Protein AF-A0A455UL44-F1 (afdb_monomer_lite)

pLDDT: mean 87.54, std 9.6, range [45.81, 96.44]

Secondary structure (DSSP, 8-state):
--HHHHTS-------TTSSHHHHHHHHHHHHHHTT-------SS--HHHHHHHHHHHHHTT-GGG-----SS-GGGS----TTSSS-HHHHHHHHHTTSPP-TT-TTHHHHHHHHHHHHHHHHHHHHHTT----HHHHHHHHH-HHHHHGGG-

Foldseek 3Di:
DPVVVVVDDDDDDDDPPPCPLVVVLVVCLVCLLVVHDDDDDDPPPDVVSVVSVCVSCVVSVNNVVDAADDPPCVVPHDDDAQQQDDQLLVSLVVVLVVDDDPPPDPCRVVVSVVSSVVSSVVSNLVVVLVDGDGPVLVVCVVVDPVSVVVSPD

Organism: NCBI:txid115553

InterPro domains:
  IPR027417 P-loop containing nucleoside triphosphate hydrolase [G3DSA:3.40.50.300] (1-124)
  IPR027417 P-loop containing nucleoside triphosphate hydrolase [SSF52540] (7-144)

Radius of gyration: 20.89 Å; chains: 1; bounding box: 44×40×48 Å

Sequence (153 aa):
MPDILGQRHTAIVGQSGVGKTTLGEYILWQQTARGRGWLFIDAKIDRDTRDHLAYMAKVTGREDELYIIDVSDPDNANTYNPVLHGDPDEVASRLMNLIPSAENNPGADHYRQSANHALTVIIAALQASGQLYHFGDLSILLQSDRALENLRE

Structure (mmCIF, N/CA/C/O backbone):
data_AF-A0A455UL44-F1
#
_entry.id   AF-A0A455UL44-F1
#
loop_
_atom_site.group_PDB
_atom_site.id
_atom_site.type_symbol
_atom_site.label_atom_id
_atom_site.label_alt_id
_atom_site.label_comp_id
_atom_site.label_asym_id
_atom_site.label_entity_id
_atom_site.label_seq_id
_atom_site.pdbx_PDB_ins_code
_atom_site.Cartn_x
_atom_site.Cartn_y
_atom_site.Cartn_z
_atom_site.occupancy
_atom_site.B_iso_or_equiv
_atom_site.auth_seq_id
_atom_site.auth_comp_id
_atom_site.auth_asym_id
_atom_site.auth_atom_id
_atom_site.pdbx_PDB_model_num
ATOM 1 N N . MET A 1 1 ? -19.144 9.407 13.818 1.00 71.00 1 MET A N 1
ATOM 2 C CA . MET A 1 1 ? -19.036 10.470 12.809 1.00 71.00 1 MET A CA 1
ATOM 3 C C . MET A 1 1 ? -20.336 10.566 12.012 1.00 71.00 1 MET A C 1
ATOM 5 O O . MET A 1 1 ? -20.812 9.541 11.526 1.00 71.00 1 MET A O 1
ATOM 9 N N . PRO A 1 2 ? -20.957 11.756 11.934 1.00 79.56 2 PRO A N 1
ATOM 10 C CA . PRO A 1 2 ? -22.079 12.022 11.030 1.00 79.56 2 PRO A CA 1
ATOM 11 C C . PRO A 1 2 ? -21.722 11.672 9.580 1.00 79.56 2 PRO A C 1
ATOM 13 O O . PRO A 1 2 ? -20.590 11.916 9.162 1.00 79.56 2 PRO A O 1
ATOM 16 N N . ASP A 1 3 ? -22.670 11.140 8.804 1.00 82.50 3 ASP A N 1
ATOM 17 C CA . ASP A 1 3 ? -22.384 10.646 7.446 1.00 82.50 3 ASP A CA 1
ATOM 18 C C . ASP A 1 3 ? -21.855 11.738 6.504 1.00 82.50 3 ASP A C 1
ATOM 20 O O . ASP A 1 3 ? -20.967 11.468 5.701 1.00 82.50 3 ASP A O 1
ATOM 24 N N . ILE A 1 4 ? -22.304 12.989 6.662 1.00 82.69 4 ILE A N 1
ATOM 25 C CA . ILE A 1 4 ? -21.822 14.120 5.851 1.00 82.69 4 ILE A CA 1
ATOM 26 C C . ILE A 1 4 ? -20.322 14.385 6.020 1.00 82.69 4 ILE A C 1
ATOM 28 O O . ILE A 1 4 ? -19.652 14.800 5.077 1.00 82.69 4 ILE A O 1
ATOM 32 N N . LEU A 1 5 ? -19.781 14.128 7.214 1.00 79.62 5 LEU A N 1
ATOM 33 C CA . LEU A 1 5 ? -18.349 14.252 7.458 1.00 79.62 5 LEU A CA 1
ATOM 34 C C . LEU A 1 5 ? -17.603 13.035 6.900 1.00 79.62 5 LEU A C 1
ATOM 36 O O . LEU A 1 5 ? -16.479 13.184 6.441 1.00 79.62 5 LEU A O 1
ATOM 40 N N . GLY A 1 6 ? -18.231 11.851 6.878 1.00 79.50 6 GLY A N 1
ATOM 41 C CA . GLY A 1 6 ? -17.651 10.612 6.327 1.00 79.50 6 GLY A CA 1
ATOM 42 C C . GLY A 1 6 ? -17.380 10.662 4.829 1.00 79.50 6 GLY A C 1
ATOM 43 O O . GLY A 1 6 ? -16.550 9.911 4.335 1.00 79.50 6 GLY A O 1
ATOM 44 N N . GLN A 1 7 ? -18.052 11.565 4.121 1.00 86.44 7 GLN A N 1
ATOM 45 C CA . GLN A 1 7 ? -17.873 11.784 2.687 1.00 86.44 7 GLN A CA 1
ATOM 46 C C . GLN A 1 7 ? -16.780 12.815 2.365 1.00 86.44 7 GLN A C 1
ATOM 48 O O . GLN A 1 7 ? -16.536 13.101 1.196 1.00 86.44 7 GLN A O 1
ATOM 53 N N . ARG A 1 8 ? -16.135 13.410 3.379 1.00 89.44 8 ARG A N 1
ATOM 54 C CA . ARG A 1 8 ? -15.094 14.430 3.207 1.00 89.44 8 ARG A CA 1
ATOM 55 C C . ARG A 1 8 ? -13.781 13.983 3.836 1.00 89.44 8 ARG A C 1
ATOM 57 O O . ARG A 1 8 ? -13.761 13.296 4.856 1.00 89.44 8 ARG A O 1
ATOM 64 N N . HIS A 1 9 ? -12.672 14.445 3.266 1.00 92.12 9 HIS A N 1
ATOM 65 C CA . HIS A 1 9 ? -11.368 14.294 3.902 1.00 92.12 9 HIS A CA 1
ATOM 66 C C . HIS A 1 9 ? -11.336 15.071 5.220 1.00 92.12 9 HIS A C 1
ATOM 68 O O . HIS A 1 9 ? -11.759 16.226 5.285 1.00 92.12 9 HIS A O 1
ATOM 74 N N . THR A 1 10 ? -10.840 14.421 6.271 1.00 91.12 10 THR A N 1
ATOM 75 C CA . THR A 1 10 ? -10.772 14.982 7.622 1.00 91.12 10 THR A CA 1
ATOM 76 C C . THR A 1 10 ? -9.350 14.846 8.148 1.00 91.12 10 THR A C 1
ATOM 78 O O . THR A 1 10 ? -8.795 13.750 8.151 1.00 91.12 10 THR A O 1
ATOM 81 N N . ALA A 1 11 ? -8.774 15.953 8.615 1.00 92.25 11 ALA A N 1
ATOM 82 C CA . ALA A 1 11 ? -7.482 15.963 9.289 1.00 92.25 11 ALA A CA 1
ATOM 83 C C . ALA A 1 11 ? -7.686 15.945 10.811 1.00 92.25 11 ALA A C 1
ATOM 85 O O . ALA A 1 11 ? -8.375 16.805 11.358 1.00 92.25 11 ALA A O 1
ATOM 86 N N . ILE A 1 12 ? -7.070 14.978 11.494 1.00 90.44 12 ILE A N 1
ATOM 87 C CA . ILE A 1 12 ? -7.070 14.874 12.959 1.00 90.44 12 ILE A CA 1
ATOM 88 C C . ILE A 1 12 ? -5.671 15.242 13.453 1.00 90.44 12 ILE A C 1
ATOM 90 O O . ILE A 1 12 ? -4.709 14.511 13.221 1.00 90.44 12 ILE A O 1
ATOM 94 N N . VAL A 1 13 ? -5.554 16.381 14.135 1.00 93.38 13 VAL A N 1
ATOM 95 C CA . VAL A 1 13 ? -4.267 16.945 14.567 1.00 93.38 13 VAL A CA 1
ATOM 96 C C . VAL A 1 13 ? -4.168 16.926 16.089 1.00 93.38 13 VAL A C 1
ATOM 98 O O . VAL A 1 13 ? -5.112 17.275 16.790 1.00 93.38 13 VAL A O 1
ATOM 101 N N . GLY A 1 14 ? -3.010 16.524 16.608 1.00 92.31 14 GLY A N 1
ATOM 102 C CA . GLY A 1 14 ? -2.736 16.489 18.042 1.00 92.31 14 GLY A CA 1
ATOM 103 C C . GLY A 1 14 ? -1.363 15.892 18.351 1.00 92.31 14 GLY A C 1
ATOM 104 O O . GLY A 1 14 ? -0.797 15.160 17.536 1.00 92.31 14 GLY A O 1
ATOM 105 N N . GLN A 1 15 ? -0.818 16.173 19.53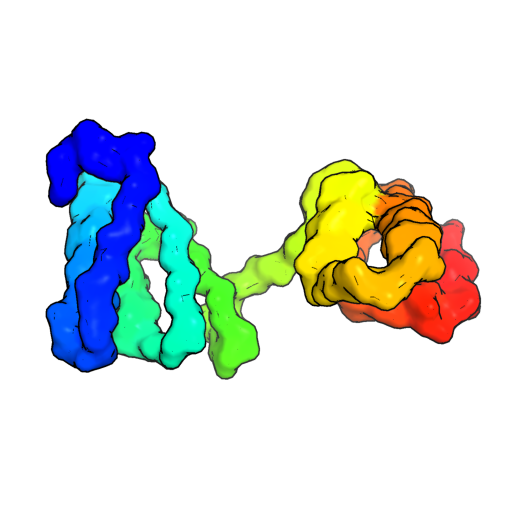5 1.00 92.25 15 GLN A N 1
ATOM 106 C CA . GLN A 1 15 ? 0.485 15.652 19.973 1.00 92.25 15 GLN A CA 1
ATOM 107 C C . GLN A 1 15 ? 0.462 14.119 20.166 1.00 92.25 15 GLN A C 1
ATOM 109 O O . GLN A 1 15 ? -0.598 13.492 20.207 1.00 92.25 15 GLN A O 1
ATOM 114 N N . SER A 1 16 ? 1.625 13.462 20.215 1.00 88.44 16 SER A N 1
ATOM 115 C CA . SER A 1 16 ? 1.704 12.045 20.609 1.00 88.44 16 SER A CA 1
ATOM 116 C C . SER A 1 16 ? 1.072 11.829 21.992 1.00 88.44 16 SER A C 1
ATOM 118 O O . SER A 1 16 ? 1.220 12.676 22.868 1.00 88.44 16 SER A O 1
ATOM 120 N N . GLY A 1 17 ? 0.349 10.722 22.175 1.00 86.88 17 GLY A N 1
ATOM 121 C CA . GLY A 1 17 ? -0.293 10.372 23.451 1.00 86.88 17 GLY A CA 1
ATOM 122 C C . GLY A 1 17 ? -1.673 10.990 23.710 1.00 86.88 17 GLY A C 1
ATOM 123 O O . GLY A 1 17 ? -2.325 10.599 24.666 1.00 86.88 17 GLY A O 1
ATOM 124 N N . VAL A 1 18 ? -2.178 11.888 22.853 1.00 92.12 18 VAL A N 1
ATOM 125 C CA . VAL A 1 18 ? -3.504 12.526 23.057 1.00 92.12 18 VAL A CA 1
ATOM 126 C C . VAL A 1 18 ? -4.698 11.681 22.578 1.00 92.12 18 VAL A C 1
ATOM 128 O O . VAL A 1 18 ? -5.819 12.174 22.540 1.00 92.12 18 VAL A O 1
ATOM 131 N N . GLY A 1 19 ? -4.467 10.428 22.166 1.00 90.31 19 GLY A N 1
ATOM 132 C CA . GLY A 1 19 ? -5.534 9.505 21.747 1.00 90.31 19 GLY A CA 1
ATOM 133 C C . GLY A 1 19 ? -5.923 9.547 20.263 1.00 90.31 19 GLY A C 1
ATOM 134 O O . GLY A 1 19 ? -7.016 9.115 19.912 1.00 90.31 19 GLY A O 1
ATOM 135 N N . LYS A 1 20 ? -5.053 10.043 19.367 1.00 91.81 20 LYS A N 1
ATOM 136 C CA . LYS A 1 20 ? -5.329 10.056 17.912 1.00 91.81 20 LYS A CA 1
ATOM 137 C C . LYS A 1 20 ? -5.594 8.657 17.342 1.00 91.81 20 LYS A C 1
ATOM 139 O O . LYS A 1 20 ? -6.557 8.491 16.604 1.00 91.81 20 LYS A O 1
ATOM 144 N N . THR A 1 21 ? -4.755 7.681 17.694 1.00 89.81 21 THR A N 1
ATOM 145 C CA . THR A 1 21 ? -4.884 6.287 17.235 1.00 89.81 21 THR A CA 1
ATOM 146 C C . THR A 1 21 ? -6.189 5.683 17.733 1.00 89.81 21 THR A C 1
ATOM 148 O O . THR A 1 21 ? -7.000 5.249 16.927 1.00 89.81 21 THR A O 1
ATOM 151 N N . THR A 1 22 ? -6.469 5.829 19.030 1.00 91.19 22 THR A N 1
ATOM 152 C CA . THR A 1 22 ? -7.729 5.404 19.647 1.00 91.19 22 THR A CA 1
ATOM 153 C C . THR A 1 22 ? -8.950 6.007 18.948 1.00 91.19 22 THR A C 1
ATOM 155 O O . THR A 1 22 ? -9.894 5.293 18.625 1.00 91.19 22 THR A O 1
ATOM 158 N N . LEU A 1 23 ? -8.949 7.315 18.658 1.00 92.19 23 LEU A N 1
ATOM 159 C CA . LEU A 1 23 ? -10.033 7.944 17.897 1.00 92.19 23 LEU A CA 1
ATOM 160 C C . LEU A 1 23 ? -10.168 7.338 16.490 1.00 92.19 23 LEU A C 1
ATOM 162 O O . LEU A 1 23 ? -11.288 7.100 16.038 1.00 92.19 23 LEU A O 1
ATOM 166 N N . GLY A 1 24 ? -9.046 7.079 15.815 1.00 91.62 24 GLY A N 1
ATOM 167 C CA . GLY A 1 24 ? -9.002 6.382 14.531 1.00 91.62 24 GLY A CA 1
ATOM 168 C C . GLY A 1 24 ? -9.645 4.997 14.601 1.00 91.62 24 GLY A C 1
ATOM 169 O O . GLY A 1 24 ? -10.562 4.723 13.831 1.00 91.62 24 GLY A O 1
ATOM 170 N N . GLU A 1 25 ? -9.254 4.169 15.571 1.00 92.38 25 GLU A N 1
ATOM 171 C CA . GLU A 1 25 ? -9.833 2.840 15.814 1.00 92.38 25 GLU A CA 1
ATOM 172 C C . GLU A 1 25 ? -11.354 2.905 16.002 1.00 92.38 25 GLU A C 1
ATOM 174 O O . GLU A 1 25 ? -12.085 2.152 15.364 1.00 92.38 25 GLU A O 1
ATOM 179 N N . TYR A 1 26 ? -11.873 3.859 16.784 1.00 93.19 26 TYR A N 1
ATOM 180 C CA . TYR A 1 26 ? -13.324 4.031 16.947 1.00 93.19 26 TYR A CA 1
ATOM 181 C C . TYR A 1 26 ? -14.041 4.447 15.654 1.00 93.19 26 TYR A C 1
ATOM 183 O O . TYR A 1 26 ? -15.195 4.066 15.428 1.00 93.19 26 TYR A O 1
ATOM 191 N N . ILE A 1 27 ? -13.387 5.231 14.791 1.00 93.06 27 ILE A N 1
ATOM 192 C CA . ILE A 1 27 ? -13.931 5.569 13.471 1.00 93.06 27 ILE A CA 1
ATOM 193 C C . ILE A 1 27 ? -14.008 4.307 12.606 1.00 93.06 27 ILE A C 1
ATOM 195 O O . ILE A 1 27 ? -15.060 4.057 12.011 1.00 93.06 27 ILE A O 1
ATOM 199 N N . LEU A 1 28 ? -12.942 3.500 12.571 1.00 93.50 28 LEU A N 1
ATOM 200 C CA . LEU A 1 28 ? -12.897 2.235 11.829 1.00 93.50 28 LEU A CA 1
ATOM 201 C C . LEU A 1 28 ? -13.918 1.228 12.364 1.00 93.50 28 LEU A C 1
ATOM 203 O O . LEU A 1 28 ? -14.629 0.601 11.577 1.00 93.50 28 LEU A O 1
ATOM 207 N N . TRP A 1 29 ? -14.084 1.148 13.684 1.00 93.56 29 TRP A N 1
ATOM 208 C CA . TRP A 1 29 ? -15.119 0.346 14.332 1.00 93.56 29 TRP A CA 1
ATOM 209 C C . TRP A 1 29 ? -16.510 0.729 13.855 1.00 93.56 29 TRP A C 1
ATOM 211 O O . TRP A 1 29 ? -17.292 -0.125 13.440 1.00 93.56 29 TRP A O 1
ATOM 221 N N . GLN A 1 30 ? -16.818 2.026 13.841 1.00 92.56 30 GLN A N 1
ATOM 222 C CA . GLN A 1 30 ? -18.106 2.493 13.348 1.00 92.56 30 GLN A CA 1
ATOM 223 C C . GLN A 1 30 ? -18.322 2.162 11.865 1.00 92.56 30 GLN A C 1
ATOM 225 O O . GLN A 1 30 ? -19.453 1.850 11.489 1.00 92.56 30 GLN A O 1
ATOM 230 N N . GLN A 1 31 ? -17.288 2.237 11.018 1.00 92.31 31 GLN A N 1
ATOM 231 C CA . GLN A 1 31 ? -17.417 1.832 9.613 1.00 92.31 31 GLN A CA 1
ATOM 232 C C . GLN A 1 31 ? -17.661 0.324 9.498 1.00 92.31 31 GLN A C 1
ATOM 234 O O . GLN A 1 31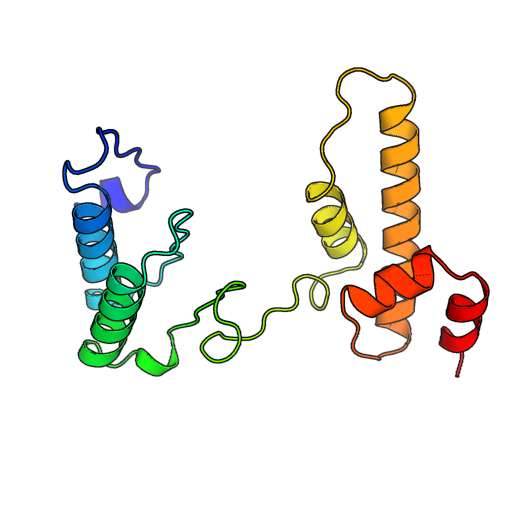 ? -18.605 -0.088 8.825 1.00 92.31 31 GLN A O 1
ATOM 239 N N . THR A 1 32 ? -16.885 -0.483 10.219 1.00 93.56 32 THR A N 1
ATOM 240 C CA . THR A 1 32 ? -16.987 -1.949 10.207 1.00 93.56 32 THR A CA 1
ATOM 241 C C . THR A 1 32 ? -18.365 -2.413 10.673 1.00 93.56 32 THR A C 1
ATOM 243 O O . THR A 1 32 ? -19.023 -3.174 9.969 1.00 93.56 32 THR A O 1
ATOM 246 N N . ALA A 1 33 ? -18.864 -1.872 11.790 1.00 91.94 33 ALA A N 1
ATOM 247 C CA . ALA A 1 33 ? -20.190 -2.180 12.333 1.00 91.94 33 ALA A CA 1
ATOM 248 C C . ALA A 1 33 ? -21.349 -1.763 11.406 1.00 91.94 33 ALA A C 1
ATOM 250 O O . ALA A 1 33 ? -22.460 -2.269 11.530 1.00 91.94 33 ALA A O 1
ATOM 251 N N . ARG A 1 34 ? -21.105 -0.836 10.471 1.00 91.56 34 ARG A N 1
ATOM 252 C CA . ARG A 1 34 ? -22.059 -0.422 9.428 1.00 91.56 34 ARG A CA 1
ATOM 253 C C . ARG A 1 34 ? -21.884 -1.200 8.117 1.00 91.56 34 ARG A C 1
ATOM 255 O O . ARG A 1 34 ? -22.472 -0.805 7.113 1.00 91.56 34 ARG A O 1
ATOM 262 N N . GLY A 1 35 ? -21.059 -2.248 8.100 1.00 91.94 35 GLY A N 1
ATOM 263 C CA . GLY A 1 35 ? -20.769 -3.044 6.905 1.00 91.94 35 GLY A CA 1
ATOM 264 C C . GLY A 1 35 ? -19.929 -2.312 5.853 1.00 91.94 35 GLY A C 1
ATOM 265 O O . GLY A 1 35 ? -19.985 -2.655 4.678 1.00 91.94 35 GLY A O 1
ATOM 266 N N . ARG A 1 36 ? -19.175 -1.274 6.237 1.00 92.62 36 ARG A N 1
ATOM 267 C CA . ARG A 1 36 ? -18.301 -0.510 5.329 1.00 92.62 36 ARG A CA 1
ATOM 268 C C . ARG A 1 36 ? -16.856 -1.016 5.412 1.00 92.62 36 ARG A C 1
ATOM 270 O O . ARG A 1 36 ? -16.461 -1.610 6.416 1.00 92.62 36 ARG A O 1
ATOM 277 N N . GLY A 1 37 ? -16.087 -0.813 4.343 1.00 93.12 37 GLY A N 1
ATOM 278 C CA . GLY A 1 37 ? -14.658 -1.143 4.272 1.00 93.12 37 GLY A CA 1
ATOM 279 C C . GLY A 1 37 ? -13.761 0.042 4.635 1.00 93.12 37 GLY A C 1
ATOM 280 O O . GLY A 1 37 ? -14.216 1.189 4.664 1.00 93.12 37 GLY A O 1
ATOM 281 N N . TRP A 1 38 ? -12.488 -0.232 4.906 1.00 94.50 38 TRP A N 1
ATOM 282 C CA . TRP A 1 38 ? -11.484 0.782 5.222 1.00 94.50 38 TRP A CA 1
ATOM 283 C C . TRP A 1 38 ? -10.073 0.311 4.850 1.00 94.50 38 TRP A C 1
ATOM 285 O O . TRP A 1 38 ? -9.817 -0.883 4.739 1.00 94.50 38 TRP A O 1
ATOM 295 N N . LEU A 1 39 ? -9.164 1.274 4.676 1.00 94.94 39 LEU A N 1
ATOM 296 C CA . LEU A 1 39 ? -7.721 1.065 4.570 1.00 94.94 39 LEU A CA 1
ATOM 297 C C . LEU A 1 39 ? -7.060 1.835 5.711 1.00 94.94 39 LEU A C 1
ATOM 299 O O . LEU A 1 39 ? -7.289 3.037 5.859 1.00 94.94 39 LEU A O 1
ATOM 303 N N . PHE A 1 40 ? -6.258 1.143 6.513 1.00 93.12 40 PHE A N 1
ATOM 304 C CA . PHE A 1 40 ? -5.524 1.734 7.622 1.00 93.12 40 PHE A CA 1
ATOM 305 C C . PHE A 1 40 ? -4.028 1.616 7.353 1.00 93.12 40 PHE A C 1
ATOM 307 O O . PHE A 1 40 ? -3.525 0.526 7.099 1.00 93.12 40 PHE A O 1
ATOM 314 N N . ILE A 1 41 ? -3.335 2.752 7.381 1.00 91.62 41 ILE A N 1
ATOM 315 C CA . ILE A 1 41 ? -1.889 2.833 7.185 1.00 91.62 41 ILE A CA 1
ATOM 316 C C . ILE A 1 41 ? -1.318 3.464 8.446 1.00 91.62 41 ILE A C 1
ATOM 318 O O . ILE A 1 41 ? -1.573 4.638 8.718 1.00 91.62 41 ILE A O 1
ATOM 322 N N . ASP A 1 42 ? -0.551 2.686 9.200 1.00 86.81 42 ASP A N 1
ATOM 323 C CA . ASP A 1 42 ? 0.187 3.171 10.357 1.00 86.81 42 ASP A CA 1
ATOM 324 C C . ASP A 1 42 ? 1.688 3.064 10.104 1.00 86.81 42 ASP A C 1
ATOM 326 O O . ASP A 1 42 ? 2.206 2.017 9.725 1.00 86.81 42 ASP A O 1
ATOM 330 N N . ALA A 1 43 ? 2.393 4.170 10.323 1.00 77.75 43 ALA A N 1
ATOM 331 C CA . ALA A 1 43 ? 3.845 4.217 10.206 1.00 77.75 43 ALA A CA 1
ATOM 332 C C . ALA A 1 43 ? 4.547 3.719 11.479 1.00 77.75 43 ALA A C 1
ATOM 334 O O . ALA A 1 43 ? 5.765 3.552 11.474 1.00 77.75 43 ALA A O 1
ATOM 335 N N . LYS A 1 44 ? 3.810 3.539 12.584 1.00 73.94 44 LYS A N 1
ATOM 336 C CA . LYS A 1 44 ? 4.394 3.260 13.897 1.00 73.94 44 LYS A CA 1
ATOM 337 C C . LYS A 1 44 ? 4.540 1.767 14.225 1.00 73.94 44 LYS A C 1
ATOM 339 O O . LYS A 1 44 ? 5.161 1.472 15.240 1.00 73.94 44 LYS A O 1
ATOM 344 N N . ILE A 1 45 ? 4.064 0.861 13.361 1.00 63.75 45 ILE A N 1
ATOM 345 C CA . ILE A 1 45 ? 4.106 -0.610 13.529 1.00 63.75 45 ILE A CA 1
ATOM 346 C C . ILE A 1 45 ? 3.748 -1.000 14.972 1.00 63.75 45 ILE A C 1
ATOM 348 O O . ILE A 1 45 ? 4.534 -1.598 15.709 1.00 63.75 45 ILE A O 1
ATOM 352 N N . ASP A 1 46 ? 2.563 -0.582 15.407 1.00 79.31 46 ASP A N 1
ATOM 353 C CA . ASP A 1 46 ? 2.058 -0.916 16.731 1.00 79.31 46 ASP A CA 1
ATOM 354 C C . ASP A 1 46 ? 1.255 -2.226 16.694 1.00 79.31 46 ASP A C 1
ATOM 356 O O . ASP A 1 46 ? 0.167 -2.287 16.111 1.00 79.31 46 ASP A O 1
ATOM 360 N N . ARG A 1 47 ? 1.799 -3.288 17.310 1.00 82.38 47 ARG A N 1
ATOM 361 C CA . ARG A 1 47 ? 1.140 -4.607 17.374 1.00 82.38 47 ARG A CA 1
ATOM 362 C C . ARG A 1 47 ? -0.208 -4.532 18.089 1.00 82.38 47 ARG A C 1
ATOM 364 O O . ARG A 1 47 ? -1.142 -5.196 17.654 1.00 82.38 47 ARG A O 1
ATOM 371 N N . ASP A 1 48 ? -0.339 -3.673 19.099 1.00 88.00 48 ASP A N 1
ATOM 372 C CA . ASP A 1 48 ? -1.586 -3.529 19.856 1.00 88.00 48 ASP A CA 1
ATOM 373 C C . ASP A 1 48 ? -2.718 -3.024 18.949 1.00 88.00 48 ASP A C 1
ATOM 375 O O . ASP A 1 48 ? -3.806 -3.601 18.906 1.00 88.00 48 ASP A O 1
ATOM 379 N N . THR A 1 49 ? -2.439 -1.995 18.139 1.00 88.31 49 THR A N 1
ATOM 380 C CA . THR A 1 49 ? -3.397 -1.471 17.153 1.00 88.31 49 THR A CA 1
ATOM 381 C C . THR A 1 49 ? -3.804 -2.555 16.148 1.00 88.31 49 THR A C 1
ATOM 383 O O . THR A 1 49 ? -4.985 -2.705 15.829 1.00 88.31 49 THR A O 1
ATOM 386 N N . ARG A 1 50 ? -2.846 -3.348 15.655 1.00 89.25 50 ARG A N 1
ATOM 387 C CA . ARG A 1 50 ? -3.119 -4.465 14.739 1.00 89.25 50 ARG A CA 1
ATOM 388 C C . ARG A 1 50 ? -4.050 -5.504 15.376 1.00 89.25 50 ARG A C 1
ATOM 390 O O . ARG A 1 50 ? -5.035 -5.898 14.749 1.00 89.25 50 ARG A O 1
ATOM 397 N N . ASP A 1 51 ? -3.767 -5.916 16.606 1.00 90.94 51 ASP A N 1
ATOM 398 C CA . ASP A 1 51 ? -4.554 -6.921 17.323 1.00 90.94 51 ASP A CA 1
ATOM 399 C C . ASP A 1 51 ? -5.969 -6.413 17.631 1.00 90.94 51 ASP A C 1
ATOM 401 O O . ASP A 1 51 ? -6.940 -7.163 17.498 1.00 90.94 51 ASP A O 1
ATOM 405 N N . HIS A 1 52 ? -6.126 -5.122 17.940 1.00 92.25 52 HIS A N 1
ATOM 406 C CA . HIS A 1 52 ? -7.441 -4.490 18.079 1.00 92.25 52 HIS A CA 1
ATOM 407 C C . HIS A 1 52 ? -8.257 -4.549 16.781 1.00 92.25 52 HIS A C 1
ATOM 409 O O . HIS A 1 52 ? -9.450 -4.865 16.816 1.00 92.25 52 HIS A O 1
ATOM 415 N N . LEU A 1 53 ? -7.637 -4.273 15.629 1.00 92.75 53 LEU A N 1
ATOM 416 C CA . LEU A 1 53 ? -8.313 -4.336 14.329 1.00 92.75 53 LEU A CA 1
ATOM 417 C C . LEU A 1 53 ? -8.684 -5.776 13.945 1.00 92.75 53 LEU A C 1
ATOM 419 O O . LEU A 1 53 ? -9.788 -6.006 13.446 1.00 92.75 53 LEU A O 1
ATOM 423 N N . ALA A 1 54 ? -7.811 -6.745 14.231 1.00 92.75 54 ALA A N 1
ATOM 424 C CA . ALA A 1 54 ? -8.100 -8.167 14.047 1.00 92.75 54 ALA A CA 1
ATOM 425 C C . ALA A 1 54 ? -9.262 -8.628 14.935 1.00 92.75 54 ALA A C 1
ATOM 427 O O . ALA A 1 54 ? -10.206 -9.267 14.463 1.00 92.75 54 ALA A O 1
ATOM 428 N N . TYR A 1 55 ? -9.254 -8.225 16.205 1.00 94.38 55 TYR A N 1
ATOM 429 C CA . TYR A 1 55 ? -10.346 -8.497 17.129 1.00 94.38 55 TYR A CA 1
ATOM 430 C C . TYR A 1 55 ? -11.665 -7.872 16.658 1.00 94.38 55 TYR A C 1
ATOM 432 O O . TYR A 1 55 ? -12.700 -8.537 16.668 1.00 94.38 55 TYR A O 1
ATOM 440 N N . MET A 1 56 ? -11.636 -6.624 16.182 1.00 94.75 56 MET A N 1
ATOM 441 C CA . MET A 1 56 ? -12.795 -5.943 15.600 1.00 94.75 56 MET A CA 1
ATOM 442 C C . MET A 1 56 ? -13.378 -6.699 14.400 1.00 94.75 56 MET A C 1
ATOM 444 O O . MET A 1 56 ? -14.596 -6.878 14.325 1.00 94.75 56 MET A O 1
ATOM 448 N N . ALA A 1 57 ? -12.536 -7.154 13.471 1.00 94.69 57 ALA A N 1
ATOM 449 C CA . ALA A 1 57 ? -12.981 -7.947 12.327 1.00 94.69 57 ALA A CA 1
ATOM 450 C C . ALA A 1 57 ? -13.634 -9.258 12.791 1.00 94.69 57 ALA A C 1
ATOM 452 O O . ALA A 1 57 ? -14.744 -9.589 12.375 1.00 94.69 57 ALA A O 1
ATOM 453 N N . LYS A 1 58 ? -13.009 -9.946 13.748 1.00 95.44 58 LYS A N 1
ATOM 454 C CA . LYS A 1 58 ? -13.519 -11.193 14.321 1.00 95.44 58 LYS A CA 1
ATOM 455 C C . LYS A 1 58 ? -14.894 -11.057 14.962 1.00 95.44 58 LYS A C 1
ATOM 457 O O . LYS A 1 58 ? -15.807 -11.808 14.630 1.00 95.44 58 LYS A O 1
ATOM 462 N N . VAL A 1 59 ? -15.082 -10.089 15.857 1.00 95.94 59 VAL A N 1
ATOM 463 C CA . VAL A 1 59 ? -16.363 -9.919 16.571 1.00 95.94 59 VAL A CA 1
ATOM 464 C C . VAL A 1 59 ? -17.486 -9.383 15.687 1.00 95.94 59 VAL A C 1
ATOM 466 O O . VAL A 1 59 ? -18.656 -9.524 16.034 1.00 95.94 59 VAL A O 1
ATOM 469 N N . THR A 1 60 ? -17.147 -8.789 14.541 1.00 95.19 60 THR A N 1
ATOM 470 C CA . THR A 1 60 ? -18.124 -8.385 13.520 1.00 95.19 60 THR A CA 1
ATOM 471 C C . THR A 1 60 ? -18.370 -9.465 12.464 1.00 95.19 60 THR A C 1
ATOM 473 O O . THR A 1 60 ? -19.202 -9.257 11.585 1.00 95.19 60 THR A O 1
ATOM 476 N N . GLY A 1 61 ? -17.709 -10.626 12.572 1.00 95.44 61 GLY A N 1
ATOM 477 C CA . GLY A 1 61 ? -17.872 -11.754 11.653 1.00 95.44 61 GLY A CA 1
ATOM 478 C C . GLY A 1 61 ? -17.235 -11.540 10.279 1.00 95.44 61 GLY A C 1
ATOM 479 O O . GLY A 1 61 ? -17.733 -12.095 9.311 1.00 95.44 61 GLY A O 1
ATOM 480 N N . ARG A 1 62 ? -16.181 -10.718 10.198 1.00 94.94 62 ARG A N 1
ATOM 481 C CA . ARG A 1 62 ? -15.479 -10.322 8.961 1.00 94.94 62 ARG A CA 1
ATOM 482 C C . ARG A 1 62 ? -13.977 -10.625 9.018 1.00 94.94 62 ARG A C 1
ATOM 484 O O . ARG A 1 62 ? -13.170 -9.914 8.424 1.00 94.94 62 ARG A O 1
ATOM 491 N N . GLU A 1 63 ? -13.579 -11.621 9.811 1.00 94.75 63 GLU A N 1
ATOM 492 C CA . GLU A 1 63 ? -12.169 -12.021 9.984 1.00 94.75 63 GLU A CA 1
ATOM 493 C C . GLU A 1 63 ? -11.546 -12.480 8.654 1.00 94.75 63 GLU A C 1
ATOM 495 O O . GLU A 1 63 ? -10.378 -12.213 8.395 1.00 94.75 63 GLU A O 1
ATOM 500 N N . ASP A 1 64 ? -12.349 -13.091 7.783 1.00 95.00 64 ASP A N 1
ATOM 501 C CA . ASP A 1 64 ? -12.009 -13.529 6.425 1.00 95.00 64 ASP A CA 1
ATOM 502 C C . ASP A 1 64 ? -11.902 -12.383 5.401 1.00 95.00 64 ASP A C 1
ATOM 504 O O . ASP A 1 64 ? -11.379 -12.572 4.303 1.00 95.00 64 ASP A O 1
ATOM 508 N N . GLU A 1 65 ? -12.355 -11.181 5.761 1.00 95.12 65 GLU A N 1
ATOM 509 C CA . GLU A 1 65 ? -12.245 -9.973 4.937 1.00 95.12 65 GLU A CA 1
ATOM 510 C C . GLU A 1 65 ? -11.082 -9.058 5.362 1.00 95.12 65 GLU A C 1
ATOM 512 O O . GLU A 1 65 ? -10.839 -8.030 4.723 1.00 95.12 65 GLU A O 1
ATOM 517 N N . LEU A 1 66 ? -10.365 -9.389 6.442 1.00 94.88 66 LEU A N 1
ATOM 518 C CA . LEU A 1 66 ? -9.248 -8.585 6.929 1.00 94.88 66 LEU A CA 1
ATOM 519 C C . LEU A 1 66 ? -7.937 -9.005 6.263 1.00 94.88 66 LEU A C 1
ATOM 521 O O . LEU A 1 66 ? -7.483 -10.139 6.402 1.00 94.88 66 LEU A O 1
ATOM 525 N N . TYR A 1 67 ? -7.272 -8.042 5.621 1.00 95.12 67 TYR A N 1
ATOM 526 C CA . TYR A 1 67 ? -5.947 -8.243 5.047 1.00 95.12 67 TYR A CA 1
ATOM 527 C C . TYR A 1 67 ? -4.905 -7.352 5.716 1.00 95.12 67 TYR A C 1
ATOM 529 O O . TYR A 1 67 ? -5.094 -6.142 5.827 1.00 95.12 67 TYR A O 1
ATOM 537 N N . ILE A 1 68 ? -3.793 -7.953 6.144 1.00 92.69 68 ILE A N 1
ATOM 538 C CA . ILE A 1 68 ? -2.694 -7.262 6.828 1.00 92.69 68 ILE A CA 1
ATOM 539 C C . ILE A 1 68 ? -1.442 -7.367 5.967 1.00 92.69 68 ILE A C 1
ATOM 541 O O . ILE A 1 68 ? -1.044 -8.467 5.610 1.00 92.69 68 ILE A O 1
ATOM 545 N N . ILE A 1 69 ? -0.806 -6.238 5.660 1.00 92.25 69 ILE A N 1
ATOM 546 C CA . ILE A 1 69 ? 0.508 -6.200 5.012 1.00 92.25 69 ILE A CA 1
ATOM 547 C C . ILE A 1 69 ? 1.484 -5.615 6.028 1.00 92.25 69 ILE A C 1
ATOM 549 O O . ILE A 1 69 ? 1.364 -4.448 6.396 1.00 92.25 69 ILE A O 1
ATOM 553 N N . ASP A 1 70 ? 2.435 -6.428 6.477 1.00 89.38 70 ASP A N 1
ATOM 554 C CA . ASP A 1 70 ? 3.458 -6.040 7.445 1.00 89.38 70 ASP A CA 1
ATOM 555 C C . ASP A 1 70 ? 4.808 -6.614 7.012 1.00 89.38 70 ASP A C 1
ATOM 557 O O . ASP A 1 70 ? 5.030 -7.822 7.026 1.00 89.38 70 ASP A O 1
ATOM 561 N N . VAL A 1 71 ? 5.716 -5.730 6.599 1.00 85.94 71 VAL A N 1
ATOM 562 C CA . VAL A 1 71 ? 7.056 -6.117 6.129 1.00 85.94 71 VAL A CA 1
ATOM 563 C C . VAL A 1 71 ? 7.961 -6.524 7.298 1.00 85.94 71 VAL A C 1
ATOM 565 O O . VAL A 1 71 ? 8.960 -7.209 7.092 1.00 85.94 71 VAL A O 1
ATOM 568 N N . SER A 1 72 ? 7.629 -6.116 8.526 1.00 86.81 72 SER A N 1
ATOM 569 C CA . SER A 1 72 ? 8.413 -6.429 9.723 1.00 86.81 72 SER A CA 1
ATOM 570 C C . SER A 1 72 ? 8.065 -7.785 10.347 1.00 86.81 72 SER A C 1
ATOM 572 O O . SER A 1 72 ? 8.875 -8.327 11.096 1.00 86.81 72 SER A O 1
ATOM 574 N N . ASP A 1 73 ? 6.892 -8.338 10.022 1.00 88.44 73 ASP A N 1
ATOM 575 C CA . ASP A 1 73 ? 6.400 -9.628 10.518 1.00 88.44 73 ASP A CA 1
ATOM 576 C C . ASP A 1 73 ? 5.747 -10.443 9.380 1.00 88.44 73 ASP A C 1
ATOM 578 O O . ASP A 1 73 ? 4.524 -10.627 9.352 1.00 88.44 73 ASP A O 1
ATOM 582 N N . PRO A 1 74 ? 6.552 -10.898 8.400 1.00 88.19 74 PRO A N 1
ATOM 583 C CA . PRO A 1 74 ? 6.052 -11.542 7.187 1.00 88.19 74 PRO A CA 1
ATOM 584 C C . PRO A 1 74 ? 5.349 -12.878 7.456 1.00 88.19 74 PRO A C 1
ATOM 586 O O . PRO A 1 74 ? 4.429 -13.228 6.722 1.00 88.19 74 PRO A O 1
ATOM 589 N N . ASP A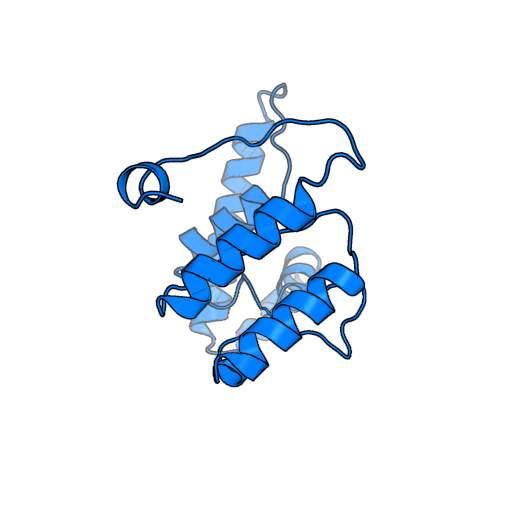 1 75 ? 5.727 -13.598 8.518 1.00 90.62 75 ASP A N 1
ATOM 590 C CA . ASP A 1 75 ? 5.109 -14.879 8.889 1.00 90.62 75 ASP A CA 1
ATOM 591 C C . ASP A 1 75 ? 3.646 -14.715 9.324 1.00 90.62 75 ASP A C 1
ATOM 593 O O . ASP A 1 75 ? 2.853 -15.651 9.240 1.00 90.62 75 ASP A O 1
ATOM 597 N N . ASN A 1 76 ? 3.279 -13.512 9.773 1.00 87.06 76 ASN A N 1
ATOM 598 C CA . ASN A 1 76 ? 1.932 -13.171 10.206 1.00 87.06 76 ASN A CA 1
ATOM 599 C C . ASN A 1 76 ? 1.277 -12.136 9.279 1.00 87.06 76 ASN A C 1
ATOM 601 O O . ASN A 1 76 ? 0.352 -11.446 9.702 1.00 87.06 76 ASN A O 1
ATOM 605 N N . ALA A 1 77 ? 1.739 -11.979 8.041 1.00 90.50 77 ALA A N 1
ATOM 606 C CA . ALA A 1 77 ? 1.187 -11.022 7.088 1.00 90.50 77 ALA A CA 1
ATOM 607 C C . ALA A 1 77 ? 0.689 -11.711 5.815 1.00 90.50 77 ALA A C 1
ATOM 609 O O . ALA A 1 77 ? 1.147 -12.781 5.421 1.00 90.50 77 ALA A O 1
ATOM 610 N N . ASN A 1 78 ? -0.237 -11.052 5.131 1.00 94.44 78 ASN A N 1
ATOM 611 C CA . ASN A 1 78 ? -0.673 -11.450 3.807 1.00 94.44 78 ASN A CA 1
ATOM 612 C C . ASN A 1 78 ? 0.349 -10.995 2.765 1.00 94.44 78 ASN A C 1
ATOM 614 O O . ASN A 1 78 ? 0.934 -9.912 2.849 1.00 94.44 78 ASN A O 1
ATOM 618 N N . THR A 1 79 ? 0.525 -11.813 1.731 1.00 92.44 79 THR A N 1
ATOM 619 C CA . THR A 1 79 ? 1.386 -11.481 0.598 1.00 92.44 79 THR A CA 1
ATOM 620 C C . THR A 1 79 ? 0.736 -10.430 -0.291 1.00 92.44 79 THR A C 1
ATOM 622 O O . THR A 1 79 ? -0.462 -10.494 -0.568 1.00 92.44 79 THR A O 1
ATOM 625 N N . TYR A 1 80 ? 1.539 -9.511 -0.819 1.00 91.44 80 TYR A N 1
ATOM 626 C CA . TYR A 1 80 ? 1.086 -8.508 -1.773 1.00 91.44 80 TYR A CA 1
ATOM 627 C C . TYR A 1 80 ? 2.127 -8.313 -2.875 1.00 91.44 80 TYR A C 1
ATOM 629 O O . TYR A 1 80 ? 3.301 -8.078 -2.594 1.00 91.44 80 TYR A O 1
ATOM 637 N N . ASN A 1 81 ? 1.687 -8.400 -4.133 1.00 92.44 81 ASN A N 1
ATOM 638 C CA . ASN A 1 81 ? 2.520 -8.136 -5.301 1.00 92.44 81 ASN A CA 1
ATOM 639 C C . ASN A 1 81 ? 1.948 -6.941 -6.091 1.00 92.44 81 ASN A C 1
ATOM 641 O O . ASN A 1 81 ? 1.001 -7.114 -6.860 1.00 92.44 81 ASN A O 1
ATOM 645 N N . PRO A 1 82 ? 2.518 -5.731 -5.942 1.00 90.88 82 PRO A N 1
ATOM 646 C CA . PRO A 1 82 ? 2.007 -4.533 -6.598 1.00 90.88 82 PRO A CA 1
ATOM 647 C C . PRO A 1 82 ? 2.319 -4.469 -8.094 1.00 90.88 82 PRO A C 1
ATOM 649 O O . PRO A 1 82 ? 1.897 -3.501 -8.720 1.00 90.88 82 PRO A O 1
ATOM 652 N N . VAL A 1 83 ? 3.070 -5.413 -8.674 1.00 93.81 83 VAL A N 1
ATOM 653 C CA . VAL A 1 83 ? 3.435 -5.373 -10.103 1.00 93.81 83 VAL A CA 1
ATOM 654 C C . VAL A 1 83 ? 2.681 -6.380 -10.962 1.00 93.81 83 VAL A C 1
ATOM 656 O O . VAL A 1 83 ? 2.811 -6.341 -12.181 1.00 93.81 83 VAL A O 1
ATOM 659 N N . LEU A 1 84 ? 1.878 -7.253 -10.350 1.00 92.00 84 LEU A N 1
ATOM 660 C CA . LEU A 1 84 ? 1.227 -8.358 -11.054 1.00 92.00 84 LEU A CA 1
ATOM 661 C C . LEU A 1 84 ? -0.024 -7.944 -11.843 1.00 92.00 84 LEU A C 1
ATOM 663 O O . LEU A 1 84 ? -0.398 -8.607 -12.806 1.00 92.00 84 LEU A O 1
ATOM 667 N N . HIS A 1 85 ? -0.691 -6.870 -11.419 1.00 91.50 85 HIS A N 1
ATOM 668 C CA . HIS A 1 85 ? -1.973 -6.440 -11.975 1.00 91.50 85 HIS A CA 1
ATOM 669 C C . HIS A 1 85 ? -1.924 -5.002 -12.499 1.00 91.50 85 HIS A C 1
ATOM 671 O O . HIS A 1 85 ? -1.342 -4.110 -11.863 1.00 91.50 85 HIS A O 1
ATOM 677 N N . GLY A 1 86 ? -2.620 -4.794 -13.616 1.00 94.06 86 GLY A N 1
ATOM 678 C CA . GLY A 1 86 ? -2.655 -3.549 -14.380 1.00 94.06 86 GLY A CA 1
ATOM 679 C C . GLY A 1 86 ? -2.044 -3.732 -15.764 1.00 94.06 86 GLY A C 1
ATOM 680 O O 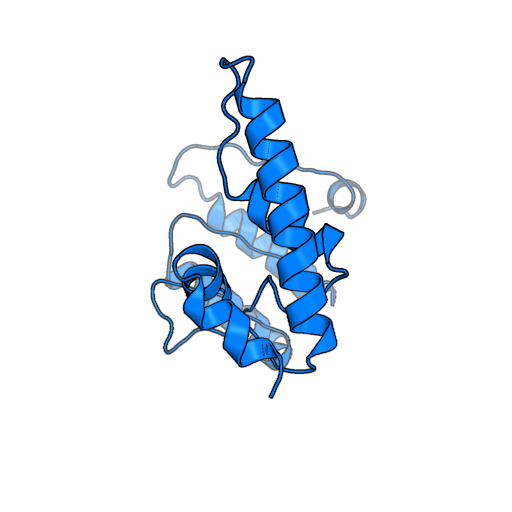. GLY A 1 86 ? -1.371 -4.735 -16.028 1.00 94.06 86 GLY A O 1
ATOM 681 N N . ASP A 1 87 ? -2.286 -2.770 -16.645 1.00 96.06 87 ASP A N 1
ATOM 682 C CA . ASP A 1 87 ? -1.574 -2.723 -17.921 1.00 96.06 87 ASP A CA 1
ATOM 683 C C . ASP A 1 87 ? -0.084 -2.349 -17.711 1.00 96.06 87 ASP A C 1
ATOM 685 O O . ASP A 1 87 ? 0.313 -1.925 -16.614 1.00 96.06 87 ASP A O 1
ATOM 689 N N . PRO A 1 88 ? 0.784 -2.546 -18.721 1.00 96.44 88 PRO A N 1
ATOM 690 C CA . PRO A 1 88 ? 2.207 -2.258 -18.578 1.00 96.44 88 PRO A CA 1
ATOM 691 C C . PRO A 1 88 ? 2.524 -0.813 -18.172 1.00 96.44 88 PRO A C 1
ATOM 693 O O . PRO A 1 88 ? 3.451 -0.603 -17.387 1.00 96.44 88 PRO A O 1
ATOM 696 N N . ASP A 1 89 ? 1.751 0.162 -18.659 1.00 96.38 89 ASP A N 1
ATOM 697 C CA . ASP A 1 89 ? 1.946 1.585 -18.368 1.00 96.38 89 ASP A CA 1
ATOM 698 C C . ASP A 1 89 ? 1.591 1.895 -16.904 1.00 96.38 89 ASP A C 1
ATOM 700 O O . ASP A 1 89 ? 2.337 2.584 -16.199 1.00 96.38 89 ASP A O 1
ATOM 704 N N . GLU A 1 90 ? 0.482 1.343 -16.403 1.00 95.75 90 GLU A N 1
ATOM 705 C CA . GLU A 1 90 ? 0.049 1.467 -15.012 1.00 95.75 90 GLU A CA 1
ATOM 706 C C . GLU A 1 90 ? 1.091 0.896 -14.052 1.00 95.75 90 GLU A C 1
ATOM 708 O O . GLU A 1 90 ? 1.439 1.538 -13.053 1.00 95.75 90 GLU A O 1
ATOM 713 N N . VAL A 1 91 ? 1.605 -0.303 -14.343 1.00 95.75 91 VAL A N 1
ATOM 714 C CA . VAL A 1 91 ? 2.623 -0.955 -13.511 1.00 95.75 91 VAL A CA 1
ATOM 715 C C . VAL A 1 91 ? 3.937 -0.171 -13.562 1.00 95.75 91 VAL A C 1
ATOM 717 O O . VAL A 1 91 ? 4.519 0.105 -12.508 1.00 95.75 91 VAL A O 1
ATOM 720 N N . ALA A 1 92 ? 4.381 0.259 -14.748 1.00 94.62 92 ALA A N 1
ATOM 721 C CA . ALA A 1 92 ? 5.588 1.067 -14.906 1.00 94.62 92 ALA A CA 1
ATOM 722 C C . ALA A 1 92 ? 5.478 2.399 -14.151 1.00 94.62 92 ALA A C 1
ATOM 724 O O . ALA A 1 92 ? 6.381 2.765 -13.396 1.00 94.62 92 ALA A O 1
ATOM 725 N N . SER A 1 93 ? 4.348 3.103 -14.268 1.00 93.31 93 SER A N 1
ATOM 726 C CA . SER A 1 93 ? 4.111 4.346 -13.532 1.00 93.31 93 SER A CA 1
ATOM 727 C C . SER A 1 93 ? 4.132 4.129 -12.017 1.00 93.31 93 SER A C 1
ATOM 729 O O . SER A 1 93 ? 4.660 4.972 -11.287 1.00 93.31 93 SER A O 1
ATOM 731 N N . ARG A 1 94 ? 3.582 3.009 -11.528 1.00 93.38 94 ARG A N 1
ATOM 732 C CA . ARG A 1 94 ? 3.589 2.645 -10.103 1.00 93.38 94 ARG A CA 1
ATOM 733 C C . ARG A 1 94 ? 5.020 2.486 -9.585 1.00 93.38 94 ARG A C 1
ATOM 735 O O . ARG A 1 94 ? 5.344 3.033 -8.535 1.00 93.38 94 ARG A O 1
ATOM 742 N N . LEU A 1 95 ? 5.885 1.817 -10.352 1.00 91.81 95 LEU A N 1
ATOM 743 C CA . LEU A 1 95 ? 7.313 1.668 -10.048 1.00 91.81 95 LEU A CA 1
ATOM 744 C C . LEU A 1 95 ? 8.055 3.005 -10.074 1.00 91.81 95 LEU A C 1
ATOM 746 O O . LEU A 1 95 ? 8.817 3.309 -9.160 1.00 91.81 95 LEU A O 1
ATOM 750 N N . MET A 1 96 ? 7.800 3.836 -11.085 1.00 90.69 96 MET A N 1
ATOM 751 C CA . MET A 1 96 ? 8.437 5.149 -11.200 1.00 90.69 96 MET A CA 1
ATOM 752 C C . MET A 1 96 ? 8.088 6.069 -10.026 1.00 90.69 96 MET A C 1
ATOM 754 O O . MET A 1 96 ? 8.922 6.876 -9.614 1.00 90.69 96 MET A O 1
ATOM 758 N N . ASN A 1 97 ? 6.893 5.938 -9.446 1.00 89.81 97 ASN A N 1
ATOM 759 C CA . ASN A 1 97 ? 6.482 6.693 -8.258 1.00 89.81 97 ASN A CA 1
ATOM 760 C C . ASN A 1 97 ? 7.220 6.278 -6.973 1.00 89.81 97 ASN A C 1
ATOM 762 O O . ASN A 1 97 ? 7.202 7.037 -6.008 1.00 89.81 97 ASN A O 1
ATOM 766 N N . LEU A 1 98 ? 7.901 5.126 -6.956 1.00 86.88 98 LEU A N 1
ATOM 767 C CA . LEU A 1 98 ? 8.787 4.734 -5.851 1.00 86.88 98 LEU A CA 1
ATOM 768 C C . LEU A 1 98 ? 10.137 5.466 -5.901 1.00 86.88 98 LEU A C 1
ATOM 770 O O . LEU A 1 98 ? 10.837 5.538 -4.893 1.00 86.88 98 LEU A O 1
ATOM 774 N N . ILE A 1 99 ? 10.513 6.000 -7.068 1.00 83.62 99 ILE A N 1
ATOM 775 C CA . ILE A 1 99 ? 11.779 6.703 -7.277 1.00 83.62 99 ILE A CA 1
ATOM 776 C C . ILE A 1 99 ? 11.556 8.205 -7.039 1.00 83.62 99 ILE A C 1
ATOM 778 O O . ILE A 1 99 ? 10.758 8.805 -7.775 1.00 83.62 99 ILE A O 1
ATOM 782 N N . PRO A 1 100 ? 12.277 8.834 -6.085 1.00 78.44 100 PRO A N 1
ATOM 783 C CA . PRO A 1 100 ? 12.172 10.266 -5.815 1.00 78.44 100 PRO A CA 1
ATOM 784 C C . PRO A 1 100 ? 12.344 11.115 -7.081 1.00 78.44 100 PRO A C 1
ATOM 786 O O . PRO A 1 100 ? 13.189 10.819 -7.932 1.00 78.44 100 PRO A O 1
ATOM 789 N N . SER A 1 101 ? 11.560 12.187 -7.207 1.00 72.00 101 SER A N 1
ATOM 790 C CA . SER A 1 101 ? 11.755 13.189 -8.255 1.00 72.00 101 SER A CA 1
ATOM 791 C C . SER A 1 101 ? 13.071 13.939 -8.023 1.00 72.00 101 SER A C 1
ATOM 793 O O . SER A 1 101 ? 13.351 14.425 -6.929 1.00 72.00 101 SER A O 1
ATOM 795 N N . ALA A 1 102 ? 13.894 14.059 -9.064 1.00 68.00 102 ALA A N 1
ATOM 796 C CA . ALA A 1 102 ? 15.081 14.908 -9.037 1.00 68.00 102 ALA A CA 1
ATOM 797 C C . ALA A 1 102 ? 14.708 16.304 -9.559 1.00 68.00 102 ALA A C 1
ATOM 799 O O . ALA A 1 102 ? 14.989 16.647 -10.702 1.00 68.00 102 ALA A O 1
ATOM 800 N N . GLU A 1 103 ? 14.059 17.101 -8.709 1.00 62.06 103 GLU A N 1
ATOM 801 C CA . GLU A 1 103 ? 13.420 18.384 -9.067 1.00 62.06 103 GLU A CA 1
ATOM 802 C C . GLU A 1 103 ? 14.383 19.481 -9.570 1.00 62.06 103 GLU A C 1
ATOM 804 O O . GLU A 1 103 ? 13.937 20.516 -10.049 1.00 62.06 103 GLU A O 1
ATOM 809 N N . ASN A 1 104 ? 15.702 19.263 -9.514 1.00 64.12 104 ASN A N 1
ATOM 810 C CA . ASN A 1 104 ? 16.717 20.287 -9.797 1.00 64.12 104 ASN A CA 1
ATOM 811 C C . ASN A 1 104 ? 17.725 19.911 -10.899 1.00 64.12 104 ASN A C 1
ATOM 813 O O . ASN A 1 104 ? 18.796 20.512 -10.980 1.00 64.12 104 ASN A O 1
ATOM 817 N N . ASN A 1 105 ? 17.428 18.920 -11.745 1.00 70.81 105 ASN A N 1
ATOM 818 C CA . ASN A 1 105 ? 18.322 18.531 -12.838 1.00 70.81 105 ASN A CA 1
ATOM 819 C C . ASN A 1 105 ? 17.570 18.498 -14.183 1.00 70.81 105 ASN A C 1
ATOM 821 O O . ASN A 1 105 ? 16.747 17.609 -14.379 1.00 70.81 105 ASN A O 1
ATOM 825 N N . PRO A 1 106 ? 17.886 19.394 -15.142 1.00 66.56 106 PRO A N 1
ATOM 826 C CA . PRO A 1 106 ? 17.249 19.427 -16.464 1.00 66.56 106 PRO A CA 1
ATOM 827 C C . PRO A 1 106 ? 17.337 18.107 -17.246 1.00 66.56 106 PRO A C 1
ATOM 829 O O . PRO A 1 106 ? 16.503 17.838 -18.103 1.00 66.56 106 PRO A O 1
ATOM 832 N N . GLY A 1 107 ? 18.343 17.273 -16.965 1.00 73.81 107 GLY A N 1
ATOM 833 C CA . GLY A 1 107 ? 18.471 15.948 -17.571 1.00 73.81 107 GLY A CA 1
ATOM 834 C C . GLY A 1 107 ? 17.637 14.865 -16.883 1.00 73.81 107 GLY A C 1
ATOM 835 O O . GLY A 1 107 ? 17.403 13.816 -17.479 1.00 73.81 107 GLY A O 1
ATOM 836 N N . ALA A 1 108 ? 17.183 15.085 -15.645 1.00 78.50 108 ALA A N 1
ATOM 837 C CA . ALA A 1 108 ? 16.497 14.058 -14.864 1.00 78.50 108 ALA A CA 1
ATOM 838 C C . ALA A 1 108 ? 15.160 13.641 -15.476 1.00 78.50 108 ALA A C 1
ATOM 840 O O . ALA A 1 108 ? 14.851 12.452 -15.471 1.00 78.50 108 ALA A O 1
ATOM 841 N N . ASP A 1 109 ? 14.413 14.576 -16.061 1.00 81.69 109 ASP A N 1
ATOM 842 C CA . ASP A 1 109 ? 13.139 14.264 -16.712 1.00 81.69 109 ASP A CA 1
ATOM 843 C C . ASP A 1 109 ? 13.330 13.350 -17.923 1.00 81.69 109 ASP A C 1
ATOM 845 O O . ASP A 1 109 ? 12.579 12.390 -18.102 1.00 81.69 109 ASP A O 1
ATOM 849 N N . HIS A 1 110 ? 14.384 13.581 -18.711 1.00 84.44 110 HIS A N 1
ATOM 850 C CA . HIS A 1 110 ? 14.725 12.723 -19.845 1.00 84.44 110 HIS A CA 1
ATOM 851 C C . HIS A 1 110 ? 15.070 11.296 -19.390 1.00 84.44 110 HIS A C 1
ATOM 853 O O . HIS A 1 110 ? 14.568 10.322 -19.958 1.00 84.44 110 HIS A O 1
ATOM 859 N N . TYR A 1 111 ? 15.884 11.149 -18.338 1.00 84.94 111 TYR A N 1
ATOM 860 C CA . TYR A 1 111 ? 16.191 9.831 -17.768 1.00 84.94 111 TYR A CA 1
ATOM 861 C C . TYR A 1 111 ? 14.955 9.162 -17.168 1.00 84.94 111 TYR A C 1
ATOM 863 O O . TYR A 1 111 ? 14.773 7.959 -17.334 1.00 84.94 111 TYR A O 1
ATOM 871 N N . ARG A 1 112 ? 14.077 9.933 -16.521 1.00 87.69 112 ARG A N 1
ATOM 872 C CA . ARG A 1 112 ? 12.834 9.430 -15.932 1.00 87.69 112 ARG A CA 1
ATOM 873 C C . ARG A 1 112 ? 11.879 8.907 -17.007 1.00 87.69 112 ARG A C 1
ATOM 875 O O . ARG A 1 112 ? 11.336 7.819 -16.845 1.00 87.69 112 ARG A O 1
ATOM 882 N N . GLN A 1 113 ? 11.713 9.632 -18.113 1.00 89.00 113 GLN 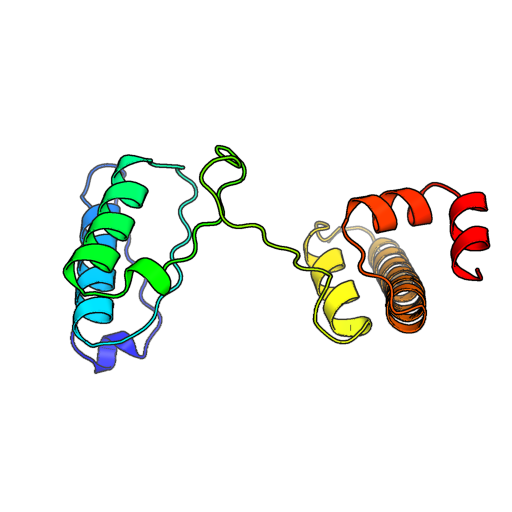A N 1
ATOM 883 C CA . GLN A 1 113 ? 10.907 9.182 -19.255 1.00 89.00 113 GLN A CA 1
ATOM 884 C C . GLN A 1 113 ? 11.516 7.949 -19.928 1.00 89.00 113 GLN A C 1
ATOM 886 O O . GLN A 1 113 ? 10.802 6.986 -20.196 1.00 89.00 113 GLN A O 1
ATOM 891 N N . SER A 1 114 ? 12.836 7.942 -20.133 1.00 90.56 114 SER A N 1
ATOM 892 C CA . SER A 1 114 ? 13.547 6.794 -20.714 1.00 90.56 114 SER A CA 1
ATOM 893 C C . SER A 1 114 ? 13.396 5.538 -19.849 1.00 90.56 114 SER A C 1
ATOM 895 O O . SER A 1 114 ? 13.112 4.461 -20.366 1.00 90.56 114 SER A O 1
ATOM 897 N N . ALA A 1 115 ? 13.527 5.679 -18.526 1.00 90.12 115 ALA A N 1
ATOM 898 C CA . ALA A 1 115 ? 13.334 4.589 -17.573 1.00 90.12 115 ALA A CA 1
ATOM 899 C C . ALA A 1 115 ? 11.885 4.085 -17.560 1.00 90.12 115 ALA A C 1
ATOM 901 O O . ALA A 1 115 ? 11.663 2.878 -17.559 1.00 90.12 115 ALA A O 1
ATOM 902 N N . ASN A 1 116 ? 10.903 4.991 -17.603 1.00 93.19 116 ASN A N 1
ATOM 903 C CA . ASN A 1 116 ? 9.491 4.620 -17.679 1.00 93.19 116 ASN A CA 1
ATOM 904 C C . ASN A 1 116 ? 9.199 3.806 -18.954 1.00 93.19 116 ASN A C 1
ATOM 906 O O . ASN A 1 116 ? 8.616 2.726 -18.873 1.00 93.19 116 ASN A O 1
ATOM 910 N N . HIS A 1 117 ? 9.686 4.265 -20.111 1.00 94.06 117 HIS A N 1
ATOM 911 C CA . HIS A 1 117 ? 9.519 3.540 -21.368 1.00 94.06 117 HIS A CA 1
ATOM 912 C C . HIS A 1 117 ? 10.171 2.149 -21.322 1.00 94.06 117 HIS A C 1
ATOM 914 O O . HIS A 1 117 ? 9.544 1.162 -21.702 1.00 94.06 117 HIS A O 1
ATOM 920 N N . ALA A 1 118 ? 11.397 2.047 -20.799 1.00 92.00 118 ALA A N 1
ATOM 921 C CA . ALA A 1 118 ? 12.087 0.766 -20.652 1.00 92.00 118 ALA A CA 1
ATOM 922 C C . ALA A 1 118 ? 11.327 -0.205 -19.732 1.00 92.00 118 ALA A C 1
ATOM 924 O O . ALA A 1 118 ? 11.134 -1.366 -20.092 1.00 92.00 118 ALA A O 1
ATOM 925 N N . LEU A 1 119 ? 10.849 0.272 -18.575 1.00 93.81 119 LEU A N 1
ATOM 926 C CA . LEU A 1 119 ? 10.033 -0.526 -17.656 1.00 93.81 119 LEU A CA 1
ATOM 927 C C . LEU A 1 119 ? 8.753 -1.015 -18.328 1.00 93.81 119 LEU A C 1
ATOM 929 O O . LEU A 1 119 ? 8.437 -2.195 -18.226 1.00 93.81 119 LEU A O 1
ATOM 933 N N . THR A 1 120 ? 8.061 -0.139 -19.055 1.00 96.31 120 THR A N 1
ATOM 934 C CA . THR A 1 120 ? 6.833 -0.477 -19.785 1.00 96.31 120 THR A CA 1
ATOM 935 C C . THR A 1 120 ? 7.072 -1.624 -20.766 1.00 96.31 120 THR A C 1
ATOM 937 O O . THR A 1 120 ? 6.323 -2.598 -20.773 1.00 96.31 120 THR A O 1
ATOM 940 N N . VAL A 1 121 ? 8.152 -1.563 -21.553 1.00 95.00 121 VAL A N 1
ATOM 941 C CA . VAL A 1 121 ? 8.503 -2.621 -22.516 1.00 95.00 121 VAL A CA 1
ATOM 942 C C . VAL A 1 121 ? 8.834 -3.941 -21.811 1.00 95.00 121 VAL A C 1
ATOM 944 O O . VAL A 1 121 ? 8.363 -4.993 -22.242 1.00 95.00 121 VAL A O 1
ATOM 947 N N . ILE A 1 122 ? 9.605 -3.904 -20.719 1.00 92.62 122 ILE A N 1
ATOM 948 C CA . ILE A 1 122 ? 9.953 -5.109 -19.947 1.00 92.62 122 ILE A CA 1
ATOM 949 C C . ILE A 1 122 ? 8.703 -5.740 -19.325 1.00 92.62 122 ILE A C 1
ATOM 951 O O . ILE A 1 122 ? 8.513 -6.950 -19.421 1.00 92.62 122 ILE A O 1
ATOM 955 N N . ILE A 1 123 ? 7.830 -4.932 -18.720 1.00 95.31 123 ILE A N 1
ATOM 956 C CA . ILE A 1 123 ? 6.582 -5.409 -18.117 1.00 95.31 123 ILE A CA 1
ATOM 957 C C . ILE A 1 123 ? 5.666 -5.999 -19.189 1.00 95.31 123 ILE A C 1
ATOM 959 O O . ILE A 1 123 ? 5.124 -7.080 -18.987 1.00 95.31 123 ILE A O 1
ATOM 963 N N . ALA A 1 124 ? 5.535 -5.348 -20.348 1.00 95.25 124 ALA A N 1
ATOM 964 C CA . ALA A 1 124 ? 4.751 -5.879 -21.459 1.00 95.25 124 ALA A CA 1
ATOM 965 C C . ALA A 1 124 ? 5.277 -7.246 -21.927 1.00 95.25 124 ALA A C 1
ATOM 967 O O . ALA A 1 124 ? 4.485 -8.151 -22.180 1.00 95.25 124 ALA A O 1
ATOM 968 N N . ALA A 1 125 ? 6.601 -7.423 -21.992 1.00 93.56 125 ALA A N 1
ATOM 969 C CA . ALA A 1 125 ? 7.212 -8.706 -22.335 1.00 93.56 125 ALA A CA 1
ATOM 970 C C . ALA A 1 125 ? 6.934 -9.787 -21.275 1.00 93.56 125 ALA A C 1
ATOM 972 O O . ALA A 1 125 ? 6.571 -10.907 -21.628 1.00 93.56 125 ALA A O 1
ATOM 973 N N . LEU A 1 126 ? 7.048 -9.446 -19.988 1.00 93.44 126 LEU A N 1
ATOM 974 C CA . LEU A 1 126 ? 6.727 -10.348 -18.876 1.00 93.44 126 LEU A CA 1
ATOM 975 C C . LEU A 1 126 ? 5.248 -10.749 -18.854 1.00 93.44 126 LEU A C 1
ATOM 977 O O . LEU A 1 126 ? 4.921 -11.907 -18.629 1.00 93.44 126 LEU A O 1
ATOM 981 N N . GLN A 1 127 ? 4.341 -9.814 -19.124 1.00 94.56 127 GLN A N 1
ATOM 982 C CA . GLN A 1 127 ? 2.915 -10.117 -19.220 1.00 94.56 127 GLN A CA 1
ATOM 983 C C . GLN A 1 127 ? 2.609 -10.994 -20.442 1.00 94.56 127 GLN A C 1
ATOM 985 O O . GLN A 1 127 ? 1.814 -11.929 -20.346 1.00 94.56 127 GLN A O 1
ATOM 990 N N . ALA A 1 128 ? 3.264 -10.735 -21.578 1.00 94.38 128 ALA A N 1
ATOM 991 C CA . ALA A 1 128 ? 3.098 -11.519 -22.799 1.00 94.38 128 ALA A CA 1
ATOM 992 C C . ALA A 1 128 ? 3.649 -12.952 -22.686 1.00 94.38 128 ALA A C 1
ATOM 994 O O . ALA A 1 128 ? 3.135 -13.840 -23.366 1.00 94.38 128 ALA A O 1
ATOM 995 N N . SER A 1 129 ? 4.649 -13.202 -21.829 1.00 92.50 129 SER A N 1
ATOM 996 C CA . SER A 1 129 ? 5.161 -14.559 -21.573 1.00 92.50 129 SER A CA 1
ATOM 997 C C . SER A 1 129 ? 4.193 -15.424 -20.754 1.00 92.50 129 SER A C 1
ATOM 999 O O . SER A 1 129 ? 4.360 -16.641 -20.672 1.00 92.50 129 SER A O 1
ATOM 1001 N N . GLY A 1 130 ? 3.171 -14.814 -20.139 1.00 90.38 130 GLY A N 1
ATOM 1002 C CA . GLY A 1 130 ? 2.175 -15.506 -19.320 1.00 90.38 130 GLY A CA 1
ATOM 1003 C C . GLY A 1 130 ? 2.712 -16.030 -17.984 1.00 90.38 130 GLY A C 1
ATOM 1004 O O . GLY A 1 130 ? 1.992 -16.742 -17.284 1.00 90.38 130 GLY A O 1
ATOM 1005 N N . GLN A 1 131 ? 3.952 -15.693 -17.623 1.00 87.62 131 GLN A N 1
ATOM 1006 C CA . GLN A 1 131 ? 4.550 -16.071 -16.346 1.00 87.62 131 GLN A CA 1
ATOM 1007 C C . GLN A 1 131 ? 4.202 -15.052 -15.258 1.00 87.62 131 GLN A C 1
ATOM 1009 O O . GLN A 1 131 ? 4.080 -13.852 -15.505 1.00 87.62 131 GLN A O 1
ATOM 1014 N N . LEU A 1 132 ? 4.073 -15.531 -14.020 1.00 92.50 132 LEU A N 1
ATOM 1015 C CA . LEU A 1 132 ? 4.005 -14.644 -12.861 1.00 92.50 132 LEU A CA 1
ATOM 1016 C C . LEU A 1 132 ? 5.398 -14.060 -12.602 1.00 92.50 132 LEU A C 1
ATOM 1018 O O . LEU A 1 132 ? 6.390 -14.779 -12.680 1.00 92.50 132 LEU A O 1
ATOM 1022 N N . TYR A 1 133 ? 5.459 -12.777 -12.256 1.00 94.25 133 TYR A N 1
ATOM 1023 C CA . TYR A 1 133 ? 6.707 -12.074 -11.961 1.00 94.25 133 TYR A CA 1
ATOM 1024 C C . TYR A 1 133 ? 6.561 -11.180 -10.727 1.00 94.25 133 TYR A C 1
ATOM 1026 O O . TYR A 1 133 ? 5.464 -10.747 -10.358 1.00 94.25 133 TYR A O 1
ATOM 1034 N N . HIS A 1 134 ? 7.680 -10.884 -10.077 1.00 93.50 134 HIS A N 1
ATOM 1035 C CA . HIS A 1 134 ? 7.766 -9.985 -8.931 1.00 93.50 134 HIS A CA 1
ATOM 1036 C C . HIS A 1 134 ? 8.986 -9.057 -9.040 1.00 93.50 134 HIS A C 1
ATOM 1038 O O . HIS A 1 134 ? 9.730 -9.062 -10.020 1.00 93.50 134 HIS A O 1
ATOM 1044 N N . PHE A 1 135 ? 9.213 -8.222 -8.022 1.00 90.31 135 PHE A N 1
ATOM 1045 C CA . PHE A 1 135 ? 10.333 -7.270 -8.007 1.00 90.31 135 PHE A CA 1
ATOM 1046 C C . PHE A 1 135 ? 11.715 -7.908 -8.210 1.00 90.31 135 PHE A C 1
ATOM 1048 O O . PHE A 1 135 ? 12.617 -7.245 -8.720 1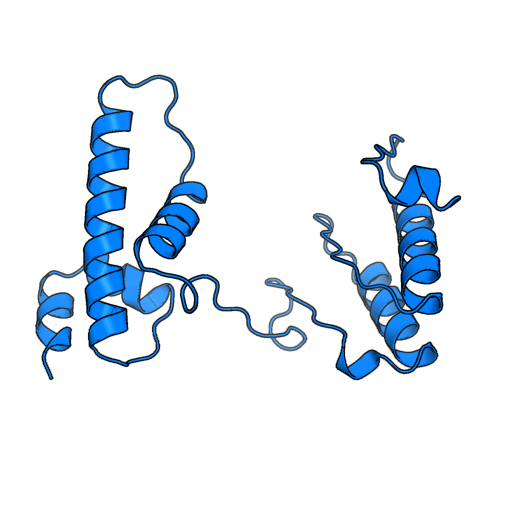.00 90.31 135 PHE A O 1
ATOM 1055 N N . GLY A 1 136 ? 11.889 -9.171 -7.812 1.00 90.88 136 GLY A N 1
ATOM 1056 C CA . GLY A 1 136 ? 13.149 -9.895 -7.973 1.00 90.88 136 GLY A CA 1
ATOM 1057 C C . GLY A 1 136 ? 13.472 -10.119 -9.445 1.00 90.88 136 GLY A C 1
ATOM 1058 O O . GLY A 1 136 ? 14.567 -9.774 -9.881 1.00 90.88 136 GLY A O 1
ATOM 1059 N N . ASP A 1 137 ? 12.494 -10.587 -10.221 1.00 91.44 137 ASP A N 1
ATOM 1060 C CA . ASP A 1 137 ? 12.641 -10.804 -11.664 1.00 91.44 137 ASP A CA 1
ATOM 1061 C C . ASP A 1 137 ? 12.964 -9.495 -12.385 1.00 91.44 137 ASP A C 1
ATOM 1063 O O . ASP A 1 137 ? 13.921 -9.422 -13.153 1.00 91.44 137 ASP A O 1
ATOM 1067 N N . LEU A 1 138 ? 12.230 -8.423 -12.064 1.00 90.00 138 LEU A N 1
ATOM 1068 C CA . LEU A 1 138 ? 12.494 -7.089 -12.609 1.00 90.00 138 LEU A CA 1
ATOM 1069 C C . LEU A 1 138 ? 13.921 -6.624 -12.288 1.00 90.00 138 LEU A C 1
ATOM 1071 O O . LEU A 1 138 ? 14.617 -6.118 -13.165 1.00 90.00 138 LEU A O 1
ATOM 1075 N N . SER A 1 139 ? 14.384 -6.821 -11.050 1.00 87.69 139 SER A N 1
ATOM 1076 C CA . SER A 1 139 ? 15.749 -6.467 -10.652 1.00 87.69 139 SER A CA 1
ATOM 1077 C C . SER A 1 139 ? 16.801 -7.258 -11.427 1.00 87.69 139 SER A C 1
ATOM 1079 O O . SER A 1 139 ? 17.832 -6.692 -11.784 1.00 87.69 139 SER A O 1
ATOM 1081 N N . ILE A 1 140 ? 16.565 -8.547 -11.684 1.00 88.56 140 ILE A N 1
ATOM 1082 C CA . ILE A 1 140 ? 17.483 -9.394 -12.453 1.00 88.56 140 ILE A CA 1
ATOM 1083 C C . ILE A 1 140 ? 17.536 -8.924 -13.913 1.00 88.56 140 ILE A C 1
ATOM 1085 O O . ILE A 1 140 ? 18.625 -8.711 -14.446 1.00 88.56 140 ILE A O 1
ATOM 1089 N N . LEU A 1 141 ? 16.378 -8.690 -14.535 1.00 87.81 141 LEU A N 1
ATOM 1090 C CA . LEU A 1 141 ? 16.272 -8.249 -15.931 1.00 87.81 141 LEU A CA 1
ATOM 1091 C C . LEU A 1 141 ? 16.882 -6.865 -16.174 1.00 87.81 141 LEU A C 1
ATOM 1093 O O . LEU A 1 141 ? 17.450 -6.617 -17.233 1.00 87.81 141 LEU A O 1
ATOM 1097 N N . LEU A 1 142 ? 16.795 -5.963 -15.194 1.00 84.19 142 LEU A N 1
ATOM 1098 C CA . LEU A 1 142 ? 17.396 -4.630 -15.284 1.00 84.19 142 LEU A CA 1
ATOM 1099 C C . LEU A 1 142 ? 18.919 -4.631 -15.073 1.00 84.19 142 LEU A C 1
ATOM 1101 O O . LEU A 1 142 ? 19.578 -3.662 -15.446 1.00 84.19 142 LEU A O 1
ATOM 1105 N N . GLN A 1 143 ? 19.483 -5.680 -14.465 1.00 81.12 143 GLN A N 1
ATOM 1106 C CA . GLN A 1 143 ? 20.915 -5.769 -14.143 1.00 81.12 143 GLN A CA 1
ATOM 1107 C C . GLN A 1 143 ? 21.693 -6.730 -15.048 1.00 81.12 143 GLN A C 1
ATOM 1109 O O . GLN A 1 143 ? 22.920 -6.645 -15.100 1.00 81.12 143 GLN A O 1
ATOM 1114 N N . SER A 1 144 ? 21.016 -7.642 -15.750 1.00 74.19 144 SER A N 1
ATOM 1115 C CA . SER A 1 144 ? 21.652 -8.643 -16.603 1.00 74.19 144 SER A CA 1
ATOM 1116 C C . SER A 1 144 ? 21.019 -8.687 -17.989 1.00 74.19 144 SER A C 1
ATOM 1118 O O . SER A 1 144 ? 19.865 -9.067 -18.164 1.00 74.19 144 SER A O 1
ATOM 1120 N N . ASP A 1 145 ? 21.842 -8.383 -18.986 1.00 67.38 145 ASP A N 1
ATOM 1121 C CA . ASP A 1 145 ? 21.570 -8.581 -20.409 1.00 67.38 145 ASP A CA 1
ATOM 1122 C C . ASP A 1 145 ? 21.216 -10.041 -20.739 1.00 67.38 145 ASP A C 1
ATOM 1124 O O . ASP A 1 145 ? 20.225 -10.297 -21.418 1.00 67.38 145 ASP A O 1
ATOM 1128 N N . ARG A 1 146 ? 21.960 -11.007 -20.183 1.00 67.69 146 ARG A N 1
ATOM 1129 C CA . ARG A 1 146 ? 21.693 -12.450 -20.346 1.00 67.69 146 ARG A CA 1
ATOM 1130 C C . ARG A 1 146 ? 20.335 -12.899 -19.809 1.00 67.69 146 ARG A C 1
ATOM 1132 O O . ARG A 1 146 ? 19.764 -13.850 -20.331 1.00 67.69 146 ARG A O 1
ATOM 1139 N N . ALA A 1 147 ? 19.806 -12.253 -18.772 1.00 63.88 147 ALA A N 1
ATOM 1140 C CA . ALA A 1 147 ? 18.518 -12.645 -18.204 1.00 63.88 147 ALA A CA 1
ATOM 1141 C C . ALA A 1 147 ? 17.337 -12.341 -19.144 1.00 63.88 147 ALA A C 1
ATOM 1143 O O . ALA A 1 147 ? 16.346 -13.068 -19.128 1.00 63.88 147 ALA A O 1
ATOM 1144 N N . LEU A 1 148 ? 17.459 -11.316 -19.997 1.00 62.97 148 LEU A N 1
ATOM 1145 C CA . LEU A 1 148 ? 16.444 -10.970 -20.999 1.00 62.97 148 LEU A CA 1
ATOM 1146 C C . LEU A 1 148 ? 16.318 -12.033 -22.102 1.00 62.97 148 LEU A C 1
ATOM 1148 O O . LEU A 1 148 ? 15.247 -12.178 -22.690 1.00 62.97 148 LEU A O 1
ATOM 1152 N N . GLU A 1 149 ? 17.385 -12.788 -22.384 1.00 68.38 149 GLU A N 1
ATOM 1153 C CA . GLU A 1 149 ? 17.395 -13.822 -23.430 1.00 68.38 149 GLU A CA 1
ATOM 1154 C C . GLU A 1 149 ? 16.510 -15.028 -23.068 1.00 68.38 149 GLU A C 1
ATOM 1156 O O . GLU A 1 149 ? 15.909 -15.632 -23.956 1.00 68.38 149 GLU A O 1
ATOM 1161 N N . ASN A 1 150 ? 16.346 -15.310 -21.771 1.00 67.50 150 ASN A N 1
ATOM 1162 C CA . ASN A 1 150 ? 15.576 -16.449 -21.257 1.00 67.50 150 ASN A CA 1
ATOM 1163 C C . ASN A 1 150 ? 14.052 -16.221 -21.240 1.00 67.50 150 ASN A C 1
ATOM 1165 O O . ASN A 1 150 ? 13.306 -17.139 -20.928 1.00 67.50 150 ASN A O 1
ATOM 1169 N N . LEU A 1 151 ? 13.564 -15.023 -21.584 1.00 61.69 151 LEU A N 1
ATOM 1170 C CA . LEU A 1 151 ? 12.122 -14.723 -21.657 1.00 61.69 151 LEU A CA 1
ATOM 1171 C C . LEU A 1 151 ? 11.425 -15.324 -22.897 1.00 61.69 151 LEU A C 1
ATOM 1173 O O . LEU A 1 151 ? 10.237 -15.082 -23.107 1.00 61.69 151 LEU A O 1
ATOM 1177 N N . ARG A 1 152 ? 12.167 -16.030 -23.762 1.00 53.91 152 ARG A N 1
ATOM 1178 C CA . ARG A 1 152 ? 11.702 -16.561 -25.057 1.00 53.91 152 ARG A CA 1
ATOM 1179 C C . ARG A 1 152 ? 11.423 -18.068 -25.066 1.00 53.91 152 ARG A C 1
ATOM 1181 O O . ARG A 1 152 ? 10.962 -18.558 -26.098 1.00 53.91 152 ARG A O 1
ATOM 1188 N N . GLU A 1 153 ? 11.728 -18.775 -23.981 1.00 45.81 153 GLU A N 1
ATOM 1189 C CA . GLU A 1 153 ? 11.442 -20.209 -23.797 1.00 45.81 153 GLU A CA 1
ATOM 1190 C C . GLU A 1 153 ? 10.173 -20.416 -22.965 1.00 45.81 153 GLU A C 1
ATOM 1192 O O . GLU A 1 153 ? 9.404 -21.341 -23.314 1.00 45.81 153 GLU A O 1
#